Protein AF-A0A8J4XGH8-F1 (afdb_monomer)

Secondary structure (DSSP, 8-state):
---HHHHHHHHHHHHHHHHHHHHHHHHHHSEEEEEEEE---TT-S----EEEEEEESS-EEEE-------------

Mean predicted aligned error: 13.79 Å

Structure (mmCIF, N/CA/C/O backbone):
data_AF-A0A8J4XGH8-F1
#
_entry.id   AF-A0A8J4XGH8-F1
#
loop_
_atom_site.group_PDB
_atom_site.id
_atom_site.type_symbol
_atom_site.label_atom_id
_atom_site.label_alt_id
_atom_site.label_comp_id
_atom_site.label_asym_id
_atom_site.label_entity_id
_atom_site.label_seq_id
_atom_site.pdbx_PDB_ins_code
_atom_site.Cartn_x
_atom_site.Cartn_y
_atom_site.Cartn_z
_atom_site.occupancy
_atom_site.B_iso_or_equiv
_atom_site.auth_seq_id
_atom_site.auth_comp_id
_atom_site.auth_asym_id
_atom_site.auth_atom_id
_atom_site.pdbx_PDB_model_num
ATOM 1 N N . MET A 1 1 ? -20.111 -3.327 37.648 1.00 53.53 1 MET A N 1
ATOM 2 C CA . MET A 1 1 ? -20.965 -2.868 36.531 1.00 53.53 1 MET A CA 1
ATOM 3 C C . MET A 1 1 ? -20.047 -2.430 35.401 1.00 53.53 1 MET A C 1
ATOM 5 O O . MET A 1 1 ? -19.234 -1.542 35.649 1.00 53.53 1 MET A O 1
ATOM 9 N N . PRO A 1 2 ? -20.067 -3.075 34.221 1.00 57.72 2 PRO A N 1
ATOM 10 C CA . PRO A 1 2 ? -19.276 -2.608 33.093 1.00 57.72 2 PRO A CA 1
ATOM 11 C C . PRO A 1 2 ? -19.926 -1.305 32.624 1.00 57.72 2 PRO A C 1
ATOM 13 O O . PRO A 1 2 ? -20.987 -1.304 32.012 1.00 57.72 2 PRO A O 1
ATOM 16 N N . SER A 1 3 ? -19.357 -0.187 33.065 1.00 73.00 3 SER A N 1
ATOM 17 C CA . SER A 1 3 ? -19.858 1.150 32.763 1.00 73.00 3 SER A CA 1
ATOM 18 C C . SER A 1 3 ? -19.793 1.362 31.251 1.00 73.00 3 SER A C 1
ATOM 20 O O . SER A 1 3 ? -18.710 1.287 30.665 1.00 73.00 3 SER A O 1
ATOM 22 N N . ALA A 1 4 ? -20.949 1.613 30.631 1.00 79.00 4 ALA A N 1
ATOM 23 C CA . ALA A 1 4 ? -21.074 1.930 29.208 1.00 79.00 4 ALA A CA 1
ATOM 24 C C . ALA A 1 4 ? -20.136 3.075 28.782 1.00 79.00 4 ALA A C 1
ATOM 26 O O . ALA A 1 4 ? -19.644 3.095 27.659 1.00 79.00 4 ALA A O 1
ATOM 27 N N . GLU A 1 5 ? -19.805 3.971 29.711 1.00 81.44 5 GLU A N 1
ATOM 28 C CA . GLU A 1 5 ? -18.838 5.049 29.525 1.00 81.44 5 GLU A CA 1
ATOM 29 C C . GLU A 1 5 ? -17.436 4.521 29.182 1.00 81.44 5 GLU A C 1
ATOM 31 O O . GLU A 1 5 ? -16.824 4.965 28.215 1.00 81.44 5 GLU A O 1
ATOM 36 N N . LYS A 1 6 ? -16.942 3.501 29.901 1.00 77.50 6 LYS A N 1
ATOM 37 C CA . LYS A 1 6 ? -15.625 2.893 29.624 1.00 77.50 6 LYS A CA 1
ATOM 38 C C . LYS A 1 6 ? -15.573 2.241 28.243 1.00 77.50 6 LYS A C 1
ATOM 40 O O . LYS A 1 6 ? -14.537 2.280 27.586 1.00 77.50 6 LYS A O 1
ATOM 45 N N . ILE A 1 7 ? -16.688 1.657 27.810 1.00 86.25 7 ILE A N 1
ATOM 46 C CA . ILE A 1 7 ? -16.814 1.029 26.492 1.00 86.25 7 ILE A CA 1
ATOM 47 C C . ILE A 1 7 ? -16.803 2.102 25.396 1.00 86.25 7 ILE A C 1
ATOM 49 O O . ILE A 1 7 ? -16.102 1.940 24.402 1.00 86.25 7 ILE A O 1
ATOM 53 N N . LEU A 1 8 ? -17.504 3.222 25.598 1.00 87.25 8 LEU A N 1
ATOM 54 C CA . LEU A 1 8 ? -17.509 4.349 24.661 1.00 87.25 8 LEU A CA 1
ATOM 55 C C . LEU A 1 8 ? -16.130 5.004 24.517 1.00 87.25 8 LEU A C 1
ATOM 57 O O . LEU A 1 8 ? -15.726 5.292 23.393 1.00 87.25 8 LEU A O 1
ATOM 61 N N . TYR A 1 9 ? -15.386 5.189 25.612 1.00 88.00 9 TYR A N 1
ATOM 62 C CA . TYR A 1 9 ? -14.012 5.708 25.557 1.00 88.00 9 TYR A CA 1
ATOM 63 C C . TYR A 1 9 ? -13.052 4.762 24.831 1.00 88.00 9 TYR A C 1
ATOM 65 O O . TYR A 1 9 ? -12.198 5.203 24.062 1.00 88.00 9 TYR A O 1
ATOM 73 N N . PHE A 1 10 ? -13.185 3.454 25.058 1.00 87.81 10 PHE A N 1
ATOM 74 C CA . PHE A 1 10 ? -12.369 2.476 24.349 1.00 87.81 10 PHE A CA 1
ATOM 75 C C . PHE A 1 10 ? -12.704 2.464 22.853 1.00 87.81 10 PHE A C 1
ATOM 77 O O . PHE A 1 10 ? -11.807 2.550 22.018 1.00 87.81 10 PHE A O 1
ATOM 84 N N . LEU A 1 11 ? -13.995 2.447 22.511 1.00 89.62 11 LEU A N 1
ATOM 85 C CA . LEU A 1 11 ? -14.456 2.492 21.127 1.00 89.62 11 LEU A CA 1
ATOM 86 C C . LEU A 1 11 ? -13.975 3.756 20.414 1.00 89.62 11 LEU A C 1
ATOM 88 O O . LEU A 1 11 ? -13.379 3.640 19.347 1.00 89.62 11 LEU A O 1
ATOM 92 N N . SER A 1 12 ? -14.153 4.942 20.999 1.00 89.81 12 SER A N 1
ATOM 93 C CA . SER A 1 12 ? -13.726 6.202 20.375 1.00 89.81 12 SER A CA 1
ATOM 94 C C . SER A 1 12 ? -12.217 6.246 20.124 1.00 89.81 12 SER A C 1
ATOM 96 O O . SER A 1 12 ? -11.788 6.632 19.037 1.00 89.81 12 SER A O 1
ATOM 98 N N . SER A 1 13 ? -11.412 5.760 21.072 1.00 89.94 13 SER A N 1
ATOM 99 C CA . SER A 1 13 ? -9.964 5.631 20.899 1.00 89.94 13 SER A CA 1
ATOM 100 C C . SER A 1 13 ? -9.609 4.662 19.766 1.00 89.94 13 SER A C 1
A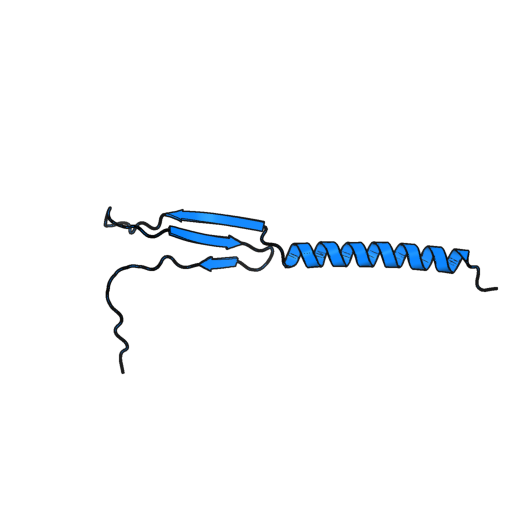TOM 102 O O . SER A 1 13 ? -8.810 4.991 18.888 1.00 89.94 13 SER A O 1
ATOM 104 N N . THR A 1 14 ? -10.239 3.484 19.718 1.00 91.69 14 THR A N 1
ATOM 105 C CA . THR A 1 14 ? -9.989 2.515 18.637 1.00 91.69 14 THR A CA 1
ATOM 106 C C . THR A 1 14 ? -10.416 3.041 17.266 1.00 91.69 14 THR A C 1
ATOM 108 O O . THR A 1 14 ? -9.675 2.872 16.302 1.00 91.69 14 THR A O 1
ATOM 111 N N . LEU A 1 15 ? -11.543 3.752 17.176 1.00 93.38 15 LEU A N 1
ATOM 112 C CA . LEU A 1 15 ? -12.031 4.390 15.951 1.00 93.38 15 LEU A CA 1
ATOM 113 C C . LEU A 1 15 ? -11.021 5.404 15.402 1.00 93.38 15 LEU A C 1
ATOM 115 O O . LEU A 1 15 ? -10.691 5.356 14.219 1.00 93.38 15 LEU A O 1
ATOM 119 N N . LEU A 1 16 ? -10.479 6.276 16.257 1.00 94.12 16 LEU A N 1
ATOM 120 C CA . LEU A 1 16 ? -9.457 7.247 15.854 1.00 94.12 16 LEU A CA 1
ATOM 121 C C . LEU A 1 16 ? -8.180 6.566 15.343 1.00 94.12 16 LEU A C 1
ATOM 123 O O . LEU A 1 16 ? -7.614 6.995 14.339 1.00 94.12 16 LEU A O 1
ATOM 127 N N . ASN A 1 17 ? -7.759 5.473 15.984 1.00 94.56 17 ASN A N 1
ATOM 128 C CA . ASN A 1 17 ? -6.607 4.694 15.527 1.00 94.56 17 ASN A CA 1
ATOM 129 C C . ASN A 1 17 ? -6.862 4.033 14.165 1.00 94.56 17 ASN A C 1
ATOM 131 O O . ASN A 1 17 ? -6.007 4.105 13.285 1.00 94.56 17 ASN A O 1
ATOM 135 N N . VAL A 1 18 ? -8.042 3.438 13.955 1.00 95.75 18 VAL A N 1
ATOM 136 C CA . VAL A 1 18 ? -8.417 2.831 12.665 1.00 95.75 18 VAL A CA 1
ATOM 137 C C . VAL A 1 18 ? -8.426 3.875 11.550 1.00 95.75 18 VAL A C 1
ATOM 139 O O . VAL A 1 18 ? -7.889 3.617 10.475 1.00 95.75 18 VAL A O 1
ATOM 142 N N . ILE A 1 19 ? -8.970 5.067 11.810 1.00 95.69 19 ILE A N 1
ATOM 143 C CA . ILE A 1 19 ? -8.948 6.180 10.851 1.00 95.69 19 ILE A CA 1
ATOM 144 C C . ILE A 1 19 ? -7.502 6.570 10.521 1.00 95.69 19 ILE A C 1
ATOM 146 O O . ILE A 1 19 ? -7.165 6.724 9.349 1.00 95.69 19 ILE A O 1
ATOM 150 N N . GLY A 1 20 ? -6.630 6.671 11.528 1.00 95.12 20 GLY A N 1
ATOM 151 C CA . GLY A 1 20 ? -5.211 6.969 11.326 1.00 95.12 20 GLY A CA 1
ATOM 152 C C . GLY A 1 20 ? -4.513 5.940 10.436 1.00 95.12 20 GLY A C 1
ATOM 153 O O . GLY A 1 20 ? -3.876 6.304 9.449 1.00 95.12 20 GLY A O 1
ATOM 154 N N . VAL A 1 21 ? -4.687 4.649 10.728 1.00 95.00 21 VAL A N 1
ATOM 155 C CA . VAL A 1 21 ? -4.108 3.562 9.922 1.00 95.00 21 VAL A CA 1
ATOM 156 C C . VAL A 1 21 ? -4.681 3.551 8.502 1.00 95.00 21 VAL A C 1
ATOM 158 O O . VAL A 1 21 ? -3.935 3.325 7.554 1.00 95.00 21 VAL A O 1
ATOM 161 N N . ALA A 1 22 ? -5.970 3.847 8.326 1.00 93.31 22 ALA A N 1
ATOM 162 C CA . ALA A 1 22 ? -6.593 3.924 7.007 1.00 93.31 22 ALA A CA 1
ATOM 163 C C . ALA A 1 22 ? -6.020 5.070 6.158 1.00 93.31 22 ALA A C 1
ATOM 165 O O . ALA A 1 22 ? -5.702 4.863 4.987 1.00 93.31 22 ALA A O 1
ATOM 166 N N . VAL A 1 23 ? -5.832 6.260 6.742 1.00 93.00 23 VAL A N 1
ATOM 167 C CA . VAL A 1 23 ? -5.219 7.408 6.051 1.00 93.00 23 VAL A CA 1
ATOM 168 C C . VAL A 1 23 ? -3.760 7.117 5.703 1.00 93.00 23 VAL A C 1
ATOM 170 O O . VAL A 1 23 ? -3.334 7.399 4.584 1.00 93.00 23 VAL A O 1
ATOM 173 N N . LEU A 1 24 ? -3.006 6.507 6.622 1.00 90.12 24 LEU A N 1
ATOM 174 C CA . LEU A 1 24 ? -1.625 6.091 6.368 1.00 90.12 24 LEU A CA 1
ATOM 175 C C . LEU A 1 24 ? -1.545 5.040 5.253 1.00 90.12 24 LEU A C 1
ATOM 177 O O . LEU A 1 24 ? -0.718 5.166 4.354 1.00 90.12 24 LEU A O 1
ATOM 181 N N . GLY A 1 25 ? -2.428 4.038 5.272 1.00 88.88 25 GLY A N 1
ATOM 182 C CA . GLY A 1 25 ? -2.526 3.014 4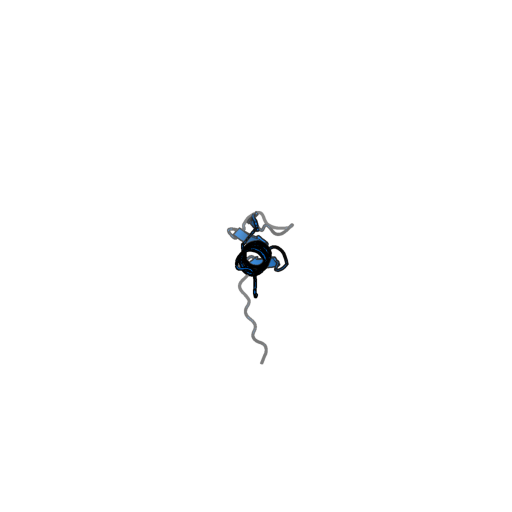.232 1.00 88.88 25 GLY A CA 1
ATOM 183 C C . GLY A 1 25 ? -2.849 3.609 2.864 1.00 88.88 25 GLY A C 1
ATOM 184 O O . GLY A 1 25 ? -2.153 3.331 1.890 1.00 88.88 25 GLY A O 1
ATOM 185 N N . TYR A 1 26 ? -3.842 4.499 2.803 1.00 88.00 26 TYR A N 1
ATOM 186 C CA . TYR A 1 26 ? -4.179 5.216 1.575 1.00 88.00 26 TYR A CA 1
ATOM 187 C C . TYR A 1 26 ? -3.005 6.057 1.071 1.00 88.00 26 TYR A C 1
ATOM 189 O O . TYR A 1 26 ? -2.671 6.000 -0.109 1.00 88.00 26 TYR A O 1
ATOM 197 N N . GLY A 1 27 ? -2.338 6.789 1.966 1.00 85.56 27 GLY A N 1
ATOM 198 C CA . GLY A 1 27 ? -1.154 7.566 1.628 1.00 85.56 27 GLY 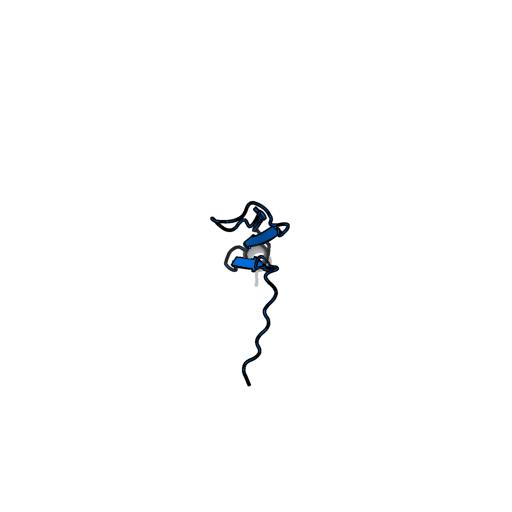A CA 1
ATOM 199 C C . GLY A 1 27 ? -0.044 6.704 1.031 1.00 85.56 27 GLY A C 1
ATOM 200 O O . GLY A 1 27 ? 0.565 7.096 0.047 1.00 85.56 27 GLY A O 1
ATOM 201 N N . MET A 1 28 ? 0.189 5.499 1.546 1.00 80.88 28 MET A N 1
ATOM 202 C CA . MET A 1 28 ? 1.202 4.599 0.986 1.00 80.88 28 MET A CA 1
ATOM 203 C C . MET A 1 28 ? 0.849 4.076 -0.413 1.00 80.88 28 MET A C 1
ATOM 205 O O . MET A 1 28 ? 1.750 3.906 -1.230 1.00 80.88 28 MET A O 1
ATOM 209 N N . SER A 1 29 ? -0.434 3.848 -0.704 1.00 81.12 29 SER A N 1
ATOM 210 C CA . SER A 1 29 ? -0.897 3.342 -2.007 1.00 81.12 29 SER A CA 1
ATOM 211 C C . SER A 1 29 ? -1.166 4.434 -3.046 1.00 81.12 29 SER A C 1
ATOM 213 O O . SER A 1 29 ? -1.257 4.145 -4.240 1.00 81.12 29 SER A O 1
ATOM 215 N N . ALA A 1 30 ? -1.331 5.684 -2.617 1.00 79.56 30 ALA A N 1
ATOM 216 C CA . ALA A 1 30 ? -1.578 6.796 -3.518 1.00 79.56 30 ALA A CA 1
ATOM 217 C C . ALA A 1 30 ? -0.312 7.170 -4.300 1.00 79.56 30 ALA A C 1
ATOM 219 O O . ALA A 1 30 ? 0.820 7.057 -3.824 1.00 79.56 30 ALA A O 1
ATOM 220 N N . GLN A 1 31 ? -0.513 7.667 -5.517 1.00 80.62 31 GLN A N 1
ATOM 221 C CA . GLN A 1 31 ? 0.560 8.288 -6.284 1.00 80.62 31 GLN A CA 1
ATOM 222 C C . GLN A 1 31 ? 0.675 9.756 -5.911 1.00 80.62 31 GLN A C 1
ATOM 224 O O . GLN A 1 31 ? -0.303 10.496 -5.994 1.00 80.62 31 GLN A O 1
ATOM 229 N N . TRP A 1 32 ? 1.881 10.168 -5.532 1.00 78.62 32 TRP A N 1
ATOM 230 C CA . TRP A 1 32 ? 2.149 11.488 -4.969 1.00 78.62 32 TRP A CA 1
ATOM 231 C C . TRP A 1 32 ? 2.680 12.466 -6.001 1.00 78.62 32 TRP A C 1
ATOM 233 O O . TRP A 1 32 ? 2.293 13.631 -6.000 1.00 78.62 32 TRP A O 1
ATOM 243 N N . ALA A 1 33 ? 3.544 12.000 -6.901 1.00 77.94 33 ALA A N 1
ATOM 244 C CA . ALA A 1 33 ? 4.101 12.842 -7.946 1.00 77.94 33 ALA A CA 1
ATOM 245 C C . ALA A 1 33 ? 4.136 12.108 -9.284 1.00 77.94 33 ALA A C 1
ATOM 247 O O . ALA A 1 33 ? 4.426 10.917 -9.372 1.00 77.94 33 ALA A O 1
ATOM 248 N N . SER A 1 34 ? 3.834 12.840 -10.350 1.00 76.81 34 SER A N 1
ATOM 249 C CA . SER A 1 34 ? 3.985 12.367 -11.719 1.00 76.81 34 SER A CA 1
ATOM 250 C C . SER A 1 34 ? 4.751 13.425 -12.492 1.00 76.81 34 SER A C 1
ATOM 252 O O . SER A 1 34 ? 4.247 14.528 -12.684 1.00 76.81 34 SER A O 1
ATOM 254 N N . SER A 1 35 ? 5.949 13.084 -12.954 1.00 74.06 35 SER A N 1
ATOM 255 C CA . SER A 1 35 ? 6.760 13.954 -13.800 1.00 74.06 35 SER A CA 1
ATOM 256 C C . SER A 1 35 ? 6.853 13.368 -15.202 1.00 74.06 35 SER A C 1
ATOM 258 O O . SER A 1 35 ? 7.071 12.167 -15.374 1.00 74.06 35 SER A O 1
ATOM 260 N N . LYS A 1 36 ? 6.649 14.210 -16.215 1.00 70.69 36 LYS A N 1
ATOM 261 C CA . LYS A 1 36 ? 6.842 13.839 -17.618 1.00 70.69 36 LYS A CA 1
ATOM 262 C C . LYS A 1 36 ? 8.162 14.439 -18.075 1.00 70.69 36 LYS A C 1
ATOM 264 O O . LYS A 1 36 ? 8.309 15.657 -18.056 1.00 70.69 36 LYS A O 1
ATOM 269 N N . MET A 1 37 ? 9.098 13.595 -18.484 1.00 70.56 37 MET A N 1
ATOM 270 C CA . MET A 1 37 ? 10.369 14.029 -19.053 1.00 70.56 37 MET A CA 1
ATOM 271 C C . MET A 1 37 ? 10.378 13.781 -20.558 1.00 70.56 37 MET A C 1
ATOM 273 O O . MET A 1 37 ? 9.957 12.724 -21.033 1.00 70.56 37 MET A O 1
ATOM 277 N N . ALA A 1 38 ? 10.853 14.764 -21.316 1.00 68.50 38 ALA A N 1
ATOM 278 C CA . ALA A 1 38 ? 11.218 14.554 -22.708 1.00 68.50 38 ALA A CA 1
ATOM 279 C C . ALA A 1 38 ? 12.584 13.858 -22.736 1.00 68.50 38 ALA A C 1
ATOM 281 O O . ALA A 1 38 ? 13.535 14.342 -22.121 1.00 68.50 38 ALA A O 1
ATOM 282 N N . CYS A 1 39 ? 12.676 12.712 -23.404 1.00 66.06 39 CYS A N 1
ATOM 283 C CA . CYS A 1 39 ? 13.930 11.981 -23.526 1.00 66.06 39 CYS A CA 1
ATOM 284 C C . CYS A 1 39 ? 14.657 12.414 -24.796 1.00 66.06 39 CYS A C 1
ATOM 286 O O . CYS A 1 39 ? 14.134 12.232 -25.891 1.00 66.06 39 CYS A O 1
ATOM 288 N N . SER A 1 40 ? 15.863 12.964 -24.642 1.00 60.53 40 SER A N 1
ATOM 289 C CA . SER A 1 40 ? 16.747 13.318 -25.754 1.00 60.53 40 SER A CA 1
ATOM 290 C C . SER A 1 40 ? 18.152 12.761 -25.495 1.00 60.53 40 SER A C 1
ATOM 292 O O . SER A 1 40 ? 18.696 12.998 -24.411 1.00 60.53 40 SER A O 1
ATOM 294 N N . PRO A 1 41 ? 18.747 11.985 -26.419 1.00 59.69 41 PRO A N 1
ATOM 295 C CA . PRO A 1 41 ? 20.146 11.592 -26.313 1.00 59.69 41 PRO A CA 1
ATOM 296 C C . PRO A 1 41 ? 21.061 12.800 -26.553 1.00 59.69 41 PRO A C 1
ATOM 298 O O . PRO A 1 41 ? 20.762 13.672 -27.362 1.00 59.69 41 PRO A O 1
ATOM 301 N N . THR A 1 42 ? 22.229 12.817 -25.907 1.00 60.62 42 THR A N 1
ATOM 302 C CA . THR A 1 42 ? 23.218 13.912 -25.982 1.00 60.62 42 THR A CA 1
ATOM 303 C C . THR A 1 42 ? 23.711 14.218 -27.408 1.00 60.62 42 THR A C 1
ATOM 305 O O . THR A 1 42 ? 24.328 15.255 -27.619 1.00 60.62 42 THR A O 1
ATOM 308 N N . SER A 1 43 ? 23.465 13.332 -28.384 1.00 61.16 43 SER A N 1
ATOM 309 C CA . SER A 1 43 ? 24.042 13.405 -29.731 1.00 61.16 43 SER A CA 1
ATOM 310 C C . SER A 1 43 ? 23.070 13.666 -30.887 1.00 61.16 43 SER A C 1
ATOM 312 O O . SER A 1 43 ? 23.566 13.878 -31.987 1.00 61.16 43 SER A O 1
ATOM 314 N N . ASN A 1 44 ? 21.739 13.656 -30.706 1.00 59.09 44 ASN A N 1
ATOM 315 C CA . ASN A 1 44 ? 20.792 13.802 -31.827 1.00 59.09 44 ASN A CA 1
ATOM 316 C C . ASN A 1 44 ? 19.509 14.561 -31.438 1.00 59.09 44 ASN A C 1
ATOM 318 O O . ASN A 1 44 ? 18.845 14.201 -30.472 1.00 59.09 44 ASN A O 1
ATOM 322 N N . GLU A 1 45 ? 19.118 15.554 -32.247 1.00 58.69 45 GLU A N 1
ATOM 323 C CA . GLU A 1 45 ? 17.927 16.408 -32.041 1.00 58.69 45 GLU A CA 1
ATOM 324 C C . GLU A 1 45 ? 16.585 15.741 -32.408 1.00 58.69 45 GLU A C 1
ATOM 326 O O . GLU A 1 45 ? 15.519 16.320 -32.206 1.00 58.69 45 GLU A O 1
ATOM 331 N N . PHE A 1 46 ? 16.607 14.515 -32.936 1.00 55.25 46 PHE A N 1
ATOM 332 C CA . PHE A 1 46 ? 15.406 13.793 -33.360 1.00 55.25 46 PHE A CA 1
ATOM 333 C C . PHE A 1 46 ? 15.030 12.696 -32.363 1.00 55.25 46 PHE A C 1
ATOM 335 O O . PHE A 1 46 ? 15.460 11.556 -32.509 1.00 55.25 46 PHE A O 1
ATOM 342 N N . PHE A 1 47 ? 14.182 13.018 -31.381 1.00 57.09 47 PHE A N 1
ATOM 343 C CA . PHE A 1 47 ? 13.498 12.017 -30.556 1.00 57.09 47 PHE A CA 1
ATOM 344 C C . PHE A 1 47 ? 12.062 12.443 -30.215 1.00 57.09 47 PHE A C 1
ATOM 346 O O . PHE A 1 47 ? 11.821 13.541 -29.723 1.00 57.09 47 PHE A O 1
ATOM 353 N N . ASN A 1 48 ? 11.102 11.545 -30.460 1.00 55.38 48 ASN A N 1
ATOM 354 C CA . ASN A 1 48 ? 9.673 11.715 -30.160 1.00 55.38 48 ASN A CA 1
ATOM 355 C C . ASN A 1 48 ? 9.234 10.685 -29.102 1.00 55.38 48 ASN A C 1
ATOM 357 O O . ASN A 1 48 ? 8.370 9.843 -29.339 1.00 55.38 48 ASN A O 1
ATOM 361 N N . GLY A 1 49 ? 9.922 10.683 -27.957 1.00 59.50 49 GLY A N 1
ATOM 362 C CA . GLY A 1 49 ? 9.646 9.789 -26.833 1.00 59.50 49 GLY A CA 1
ATOM 363 C C . GLY A 1 49 ? 9.484 10.573 -25.533 1.00 59.50 49 GLY A C 1
ATOM 364 O O . GLY A 1 49 ? 10.379 11.316 -25.132 1.00 59.50 49 GLY A O 1
ATOM 365 N N . THR A 1 50 ? 8.347 10.403 -24.858 1.00 64.69 50 THR A N 1
ATOM 366 C CA . THR A 1 50 ? 8.105 10.971 -23.524 1.00 64.69 50 THR A CA 1
ATOM 367 C C . THR A 1 50 ? 8.176 9.874 -22.471 1.00 64.69 50 THR A C 1
ATOM 369 O O . THR A 1 50 ? 7.449 8.886 -22.572 1.00 64.69 50 THR A O 1
ATOM 372 N N . GLY A 1 51 ? 9.006 10.063 -21.451 1.00 67.50 51 GLY A N 1
ATOM 373 C CA . GLY A 1 51 ? 9.070 9.204 -20.272 1.00 67.50 51 GLY A CA 1
ATOM 374 C C . GLY A 1 51 ? 8.151 9.740 -19.189 1.00 67.50 51 GLY A C 1
ATOM 375 O O . GLY A 1 51 ? 8.085 10.950 -18.963 1.00 67.50 51 GLY A O 1
ATOM 376 N N . THR A 1 52 ? 7.426 8.857 -18.509 1.00 68.44 52 THR A N 1
ATOM 377 C CA . THR A 1 52 ? 6.601 9.253 -17.361 1.00 68.44 52 THR A CA 1
ATOM 378 C C . THR A 1 52 ? 7.133 8.585 -16.110 1.00 68.44 52 THR A C 1
ATOM 380 O O . THR A 1 52 ? 7.053 7.363 -15.978 1.00 68.44 52 THR A O 1
ATOM 383 N N . ILE A 1 53 ? 7.637 9.393 -15.183 1.00 70.56 53 ILE 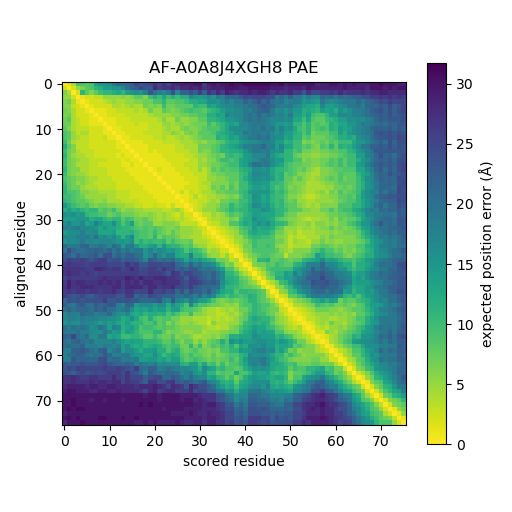A N 1
ATOM 384 C CA . ILE A 1 53 ? 8.068 8.945 -13.866 1.00 70.56 53 ILE A CA 1
ATOM 385 C C . ILE A 1 53 ? 6.895 9.144 -12.917 1.00 70.56 53 ILE A C 1
ATOM 387 O O . ILE A 1 53 ? 6.389 10.254 -12.745 1.00 70.56 53 ILE A O 1
ATOM 391 N N . ARG A 1 54 ? 6.446 8.050 -12.318 1.00 77.56 54 ARG A N 1
ATOM 392 C CA . ARG A 1 54 ? 5.368 8.007 -11.339 1.00 77.56 54 ARG A CA 1
ATOM 393 C C . ARG A 1 54 ? 5.980 7.668 -9.985 1.00 77.56 54 ARG A C 1
ATOM 395 O O . ARG A 1 54 ? 6.564 6.607 -9.827 1.00 77.56 54 ARG A O 1
ATOM 402 N N . MET A 1 55 ? 5.836 8.552 -9.011 1.00 71.69 55 MET A N 1
ATOM 403 C CA . MET A 1 55 ? 6.343 8.367 -7.654 1.00 71.69 55 MET A CA 1
ATOM 404 C C . MET A 1 55 ? 5.165 8.154 -6.701 1.00 71.69 55 MET A C 1
ATOM 406 O O . MET A 1 55 ? 4.334 9.046 -6.507 1.00 71.69 55 MET A O 1
ATOM 410 N N . GLY A 1 56 ? 5.072 6.952 -6.140 1.00 72.12 56 GLY A N 1
ATOM 411 C CA . GLY A 1 56 ? 4.363 6.681 -4.891 1.00 72.12 56 GLY A CA 1
ATOM 412 C C . GLY A 1 56 ? 5.195 7.127 -3.682 1.00 72.12 56 GLY A C 1
ATOM 413 O O . GLY A 1 56 ? 6.303 7.637 -3.843 1.00 72.12 56 GLY 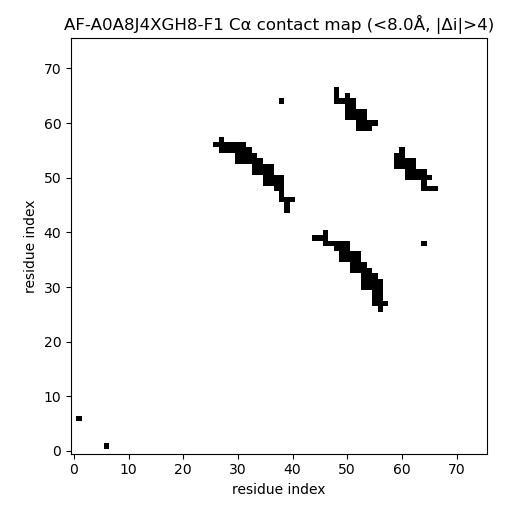A O 1
ATOM 414 N N . LEU A 1 57 ? 4.673 6.935 -2.465 1.00 66.12 57 LEU A N 1
ATOM 415 C CA . LEU A 1 57 ? 5.375 7.351 -1.238 1.00 66.12 57 LEU A CA 1
ATOM 416 C C . LEU A 1 57 ? 6.649 6.528 -0.986 1.00 66.12 57 LEU A C 1
ATOM 418 O O . LEU A 1 57 ? 7.641 7.055 -0.494 1.00 66.12 57 LEU A O 1
ATOM 422 N N . PHE A 1 58 ? 6.613 5.244 -1.354 1.00 68.81 58 PHE A N 1
ATOM 423 C CA . PHE A 1 58 ? 7.728 4.299 -1.217 1.00 68.81 58 PHE A CA 1
ATOM 424 C C . PHE A 1 58 ? 8.050 3.536 -2.510 1.00 68.81 58 PHE A C 1
ATOM 426 O O . PHE A 1 58 ? 9.025 2.791 -2.554 1.00 68.81 58 PHE A O 1
ATOM 433 N N . GLU A 1 59 ? 7.255 3.720 -3.567 1.00 64.88 59 GLU A N 1
ATOM 434 C CA . GLU A 1 59 ? 7.405 3.006 -4.837 1.00 64.88 59 GLU A CA 1
ATO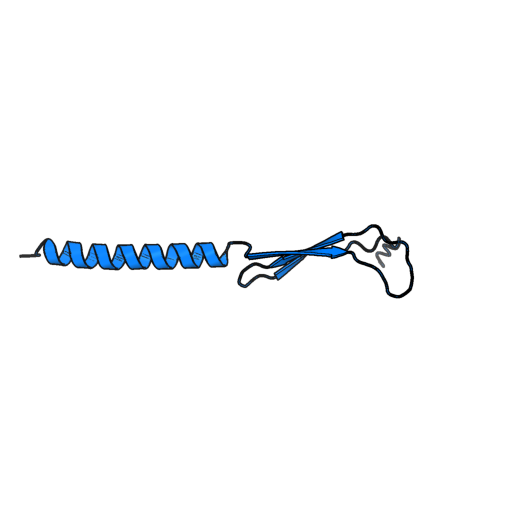M 435 C C . GLU A 1 59 ? 7.611 4.004 -5.980 1.00 64.88 59 GLU A C 1
ATOM 437 O O . GLU A 1 59 ? 6.699 4.731 -6.377 1.00 64.88 59 GLU A O 1
ATOM 442 N N . GLY A 1 60 ? 8.833 4.068 -6.504 1.00 62.66 60 GLY A N 1
ATOM 443 C CA . GLY A 1 60 ? 9.143 4.812 -7.720 1.00 62.66 60 GLY A CA 1
ATOM 444 C C . GLY A 1 60 ? 8.958 3.913 -8.936 1.00 62.66 60 GLY A C 1
ATOM 445 O O . GLY A 1 60 ? 9.750 3.003 -9.149 1.00 62.66 60 GLY A O 1
ATOM 446 N N . MET A 1 61 ? 7.932 4.169 -9.744 1.00 64.12 61 MET A N 1
ATOM 447 C CA . MET A 1 61 ? 7.739 3.508 -11.031 1.00 64.12 61 MET A CA 1
ATOM 448 C C . MET A 1 61 ? 8.217 4.422 -12.157 1.00 64.12 61 MET A C 1
ATOM 450 O O . MET A 1 61 ? 7.584 5.428 -12.492 1.00 64.12 61 MET A O 1
ATOM 454 N N . GLU A 1 62 ? 9.317 4.047 -12.794 1.00 61.72 62 GLU A N 1
ATOM 455 C CA . GLU A 1 62 ? 9.755 4.657 -14.042 1.00 61.72 62 GLU A CA 1
ATOM 456 C C . GLU A 1 62 ? 9.122 3.899 -15.212 1.00 61.72 62 GLU A C 1
ATOM 458 O O . GLU A 1 62 ? 9.405 2.720 -15.424 1.00 61.72 62 GLU A O 1
ATOM 463 N N . LYS A 1 63 ? 8.251 4.553 -15.994 1.00 63.31 63 LYS A N 1
ATOM 464 C CA . LYS A 1 63 ? 7.945 4.040 -17.333 1.00 63.31 63 LYS A CA 1
ATOM 465 C C . LYS A 1 63 ? 9.035 4.531 -18.268 1.00 63.31 63 LYS A C 1
ATOM 467 O O . LYS A 1 63 ? 9.065 5.713 -18.622 1.00 63.31 63 LYS A O 1
ATOM 472 N N . THR A 1 64 ? 9.928 3.602 -18.596 1.00 61.81 64 THR A N 1
ATOM 473 C CA . THR A 1 64 ? 11.111 3.807 -19.421 1.00 61.81 64 THR A CA 1
ATOM 474 C C . THR A 1 64 ? 10.751 4.440 -20.755 1.00 61.81 64 THR A C 1
ATOM 476 O O . THR A 1 64 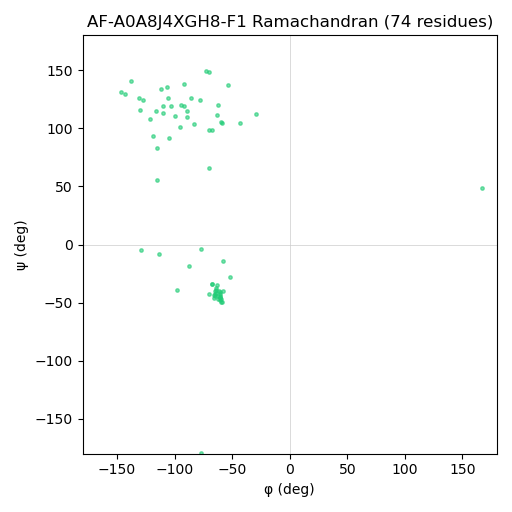? 9.770 4.087 -21.415 1.00 61.81 64 THR A O 1
ATOM 479 N N . CYS A 1 65 ? 11.575 5.403 -21.155 1.00 58.19 65 CYS A N 1
ATOM 480 C CA . CYS A 1 65 ? 11.564 5.924 -22.507 1.00 58.19 65 CYS A CA 1
ATOM 481 C C . CYS A 1 65 ? 11.936 4.805 -23.471 1.00 58.19 65 CYS A C 1
ATOM 483 O O . CYS A 1 65 ? 13.082 4.358 -23.488 1.00 58.19 65 CYS A O 1
ATOM 485 N N . ASN A 1 66 ? 10.973 4.365 -24.283 1.00 54.69 66 ASN A N 1
ATOM 486 C CA . ASN A 1 66 ? 11.257 3.469 -25.393 1.00 54.69 66 ASN A CA 1
ATOM 487 C C . ASN A 1 66 ? 12.237 4.175 -26.329 1.00 54.69 66 ASN A C 1
ATOM 489 O O . ASN A 1 66 ? 11.885 5.111 -27.049 1.00 54.69 66 ASN A O 1
ATOM 493 N N . ARG A 1 67 ? 13.493 3.735 -26.289 1.00 50.88 67 ARG A N 1
ATOM 494 C CA . ARG A 1 67 ? 14.494 4.099 -27.276 1.00 50.88 67 ARG A CA 1
ATOM 495 C C . ARG A 1 67 ? 14.044 3.446 -28.583 1.00 50.88 67 ARG A C 1
ATOM 497 O O . ARG A 1 67 ? 14.242 2.252 -28.769 1.00 50.88 67 ARG A O 1
ATOM 504 N N . PHE A 1 68 ? 13.391 4.204 -29.463 1.00 50.12 68 PHE A N 1
ATOM 505 C CA 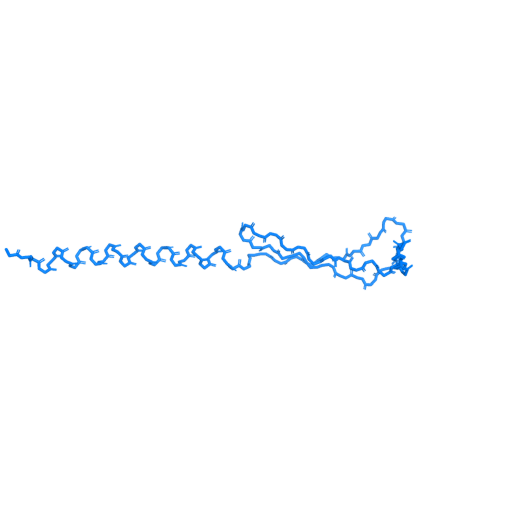. PHE A 1 68 ? 13.152 3.785 -30.847 1.00 50.12 68 PHE A CA 1
ATOM 506 C C . PHE A 1 68 ? 14.485 3.802 -31.609 1.00 50.12 68 PHE A C 1
ATOM 508 O O . PHE A 1 68 ? 14.703 4.621 -32.490 1.00 50.12 68 PHE A O 1
ATOM 515 N N . ASP A 1 69 ? 15.407 2.930 -31.217 1.00 49.53 69 ASP A N 1
ATOM 516 C CA . ASP A 1 69 ? 16.565 2.560 -32.013 1.00 49.53 69 ASP A CA 1
ATOM 517 C C . ASP A 1 69 ? 16.428 1.061 -32.251 1.00 49.53 69 ASP A C 1
ATOM 519 O O . ASP A 1 69 ? 16.717 0.228 -31.395 1.00 49.53 69 ASP A O 1
ATOM 523 N N . THR A 1 70 ? 15.814 0.763 -33.388 1.00 51.16 70 THR A N 1
ATOM 524 C CA . THR A 1 70 ? 15.690 -0.537 -34.034 1.00 51.16 70 THR A CA 1
ATOM 525 C C . THR A 1 70 ? 16.873 -1.454 -33.719 1.00 51.16 70 THR A C 1
ATOM 527 O O . THR A 1 70 ? 17.983 -1.217 -34.190 1.00 51.16 70 THR A O 1
ATOM 530 N N . GLY A 1 71 ? 16.639 -2.532 -32.968 1.00 42.50 71 GLY A N 1
ATOM 531 C CA . GLY A 1 71 ? 17.695 -3.507 -32.708 1.00 42.50 71 GLY A CA 1
ATOM 532 C C . GLY A 1 71 ? 17.411 -4.506 -31.600 1.00 42.50 71 GLY A C 1
ATOM 533 O O . GLY A 1 71 ? 18.272 -4.729 -30.756 1.00 42.50 71 GLY A O 1
ATOM 534 N N . GLU A 1 72 ? 16.240 -5.141 -31.617 1.00 46.34 72 GLU A N 1
ATOM 535 C CA . GLU A 1 72 ? 16.092 -6.459 -31.004 1.00 46.34 72 GLU A CA 1
ATOM 536 C C . GLU A 1 72 ? 17.089 -7.410 -31.685 1.00 46.34 72 GLU A C 1
ATOM 538 O O . GLU A 1 72 ? 16.920 -7.810 -32.837 1.00 46.34 72 GLU A O 1
ATOM 543 N N . LYS A 1 73 ? 18.182 -7.726 -30.993 1.00 40.16 73 LYS A N 1
ATOM 544 C CA . LYS A 1 73 ? 18.908 -8.974 -31.206 1.00 40.16 73 LYS A CA 1
ATOM 545 C C . LYS A 1 73 ? 18.789 -9.787 -29.931 1.00 40.16 73 LYS A C 1
ATOM 547 O O . LYS A 1 73 ? 19.675 -9.778 -29.083 1.00 40.16 73 LYS A O 1
ATOM 552 N N . GLU A 1 74 ? 17.664 -10.487 -29.846 1.00 42.47 74 GLU A N 1
ATOM 553 C CA . GLU A 1 74 ? 17.588 -11.822 -29.261 1.00 42.47 74 GLU A CA 1
ATOM 554 C C . GLU A 1 74 ? 18.797 -12.635 -29.763 1.00 42.47 74 GLU A C 1
ATOM 556 O O . GLU A 1 74 ? 18.864 -13.019 -30.934 1.00 42.47 74 GLU A O 1
ATOM 561 N N . MET A 1 75 ? 19.803 -12.829 -28.908 1.00 37.25 75 MET A N 1
ATOM 562 C CA . MET A 1 75 ? 20.925 -13.720 -29.187 1.00 37.25 75 MET A CA 1
ATOM 563 C C . MET A 1 75 ? 20.612 -15.071 -28.548 1.00 37.25 75 MET A C 1
ATOM 56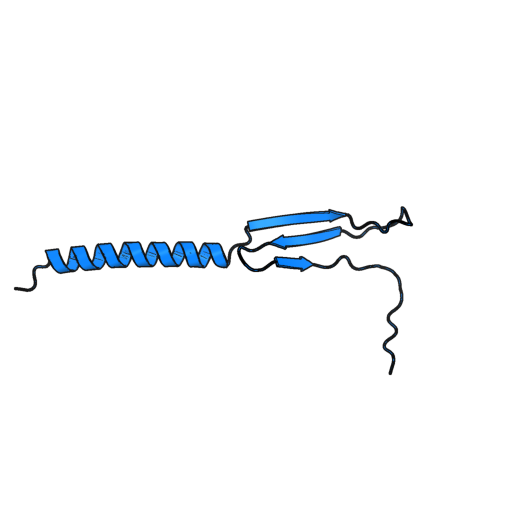5 O O . MET A 1 75 ? 20.719 -15.240 -27.334 1.00 37.25 75 MET A O 1
ATOM 569 N N . LYS A 1 76 ? 20.169 -15.991 -29.406 1.00 35.38 76 LYS A N 1
ATOM 570 C CA . LYS A 1 76 ? 20.145 -17.435 -29.169 1.00 35.38 76 LYS A CA 1
ATOM 571 C C . LYS A 1 76 ? 21.562 -17.991 -29.042 1.00 35.38 76 LYS A C 1
ATOM 573 O O . LYS A 1 76 ? 22.447 -17.485 -29.771 1.00 35.38 76 LYS A O 1
#

Radius of gyration: 25.05 Å; Cα contacts (8 Å, |Δi|>4): 72; chains: 1; bounding box: 45×34×71 Å

Sequence (76 aa):
MPSAEKILYFLSSTLLNVIGVAVLGYGMSAQWASSKMACSPTSNEFFNGTGTIRMGLFEGMEKTCNRFDTGEKEMK

Foldseek 3Di:
DPPVVVVVVVVVVVVVVVVVVVVVVCLQPDWDDKDKDDDDDPPDPDDDWIWIWIDRPPDTDTPDTPPPPDDPDPDD

pLDDT: mean 70.95, std 16.11, range [35.38, 95.75]

Solvent-accessible surface area (backbone atoms only — not comparable to full-atom values): 4796 Å² total; per-residue (Å²): 129,90,53,66,65,63,54,52,56,51,49,52,53,51,51,54,49,51,51,50,53,50,54,53,53,49,51,54,73,36,76,75,46,77,49,78,42,80,52,67,62,100,86,53,97,83,61,95,36,71,20,44,40,37,28,32,73,85,47,76,45,72,47,72,57,72,74,89,64,92,70,91,70,88,80,128

Nearest PDB structures (foldseek):
  6ahd-assembly1_v  TM=3.865E-01  e=3.796E+00  Homo sapiens
  5z56-assembly1_v  TM=4.167E-01  e=5.290E+00  Homo sapiens

Organism: Clarias magur (NCBI:txid1594786)